Protein AF-A0A5S9M7M1-F1 (afdb_monomer)

Radius of gyration: 16.99 Å; Cα contacts (8 Å, |Δi|>4): 79; chains: 1; bounding box: 46×34×37 Å

Organism: Bacillus safensis (NCBI:txid561879)

InterPro domains:
  IPR041636 Ribonuclease J, C-terminal [PF17770] (13-97)

Nearest PDB structures (foldseek):
  3zq4-assembly1_A  TM=8.933E-01  e=1.016E-06  Bacillus subtilis subsp. subtilis str. 168
  3zq4-assembly1_E  TM=8.906E-01  e=6.621E-06  Bacillus subtilis subsp. subtilis str. 168
  3zq4-assembly1_D  TM=9.163E-01  e=7.236E-05  Bacillus subtilis subsp. subtilis str. 168
  3zq4-assembly1_C  TM=7.913E-01  e=3.791E-05  Bacillus subtilis subsp. subtilis str. 168

Mean predicted aligned error: 7.69 Å

Secondary structure (DSSP, 8-state):
---TT--SSHHHHHHHHHHHHHHH-EEEEEEEEETTTTEEEEEEEEEEESSS-TTT-HHHHHHHHHHHHHHHHHHHHHS---HHHHHHHHHHHHHHH-

Structure (mmCIF, N/CA/C/O backbone):
data_AF-A0A5S9M7M1-F1
#
_entry.id   AF-A0A5S9M7M1-F1
#
loop_
_atom_site.group_PDB
_atom_site.id
_atom_site.type_symbol
_atom_site.label_atom_id
_atom_site.label_alt_id
_atom_site.label_comp_id
_atom_site.label_asym_id
_atom_site.label_entity_id
_atom_site.label_seq_id
_atom_site.pdbx_PDB_ins_code
_atom_site.Cartn_x
_atom_site.Cartn_y
_atom_site.Cartn_z
_atom_site.occupancy
_atom_site.B_iso_or_equiv
_atom_site.auth_seq_id
_atom_site.auth_comp_id
_atom_site.auth_asym_id
_atom_site.auth_atom_id
_atom_site.pdbx_PDB_model_num
ATOM 1 N N . MET A 1 1 ? 31.146 11.295 -6.215 1.00 49.97 1 MET A N 1
ATOM 2 C CA . MET A 1 1 ? 29.974 11.821 -6.945 1.00 49.97 1 MET A CA 1
ATOM 3 C C . MET A 1 1 ? 29.649 13.165 -6.318 1.00 49.97 1 MET A C 1
ATOM 5 O O . MET A 1 1 ? 29.497 13.202 -5.105 1.00 49.97 1 MET A O 1
ATOM 9 N N . ILE A 1 2 ? 29.683 14.252 -7.085 1.00 38.50 2 ILE A N 1
ATOM 10 C CA . ILE A 1 2 ? 29.381 15.604 -6.597 1.00 38.50 2 ILE A CA 1
ATOM 11 C C . ILE A 1 2 ? 28.078 15.989 -7.289 1.00 38.50 2 ILE A C 1
ATOM 13 O O . ILE A 1 2 ? 28.078 16.193 -8.498 1.00 38.50 2 ILE A O 1
ATOM 17 N N . ASP A 1 3 ? 26.985 15.997 -6.535 1.00 57.88 3 ASP A N 1
ATOM 18 C CA . ASP A 1 3 ? 25.708 16.576 -6.945 1.00 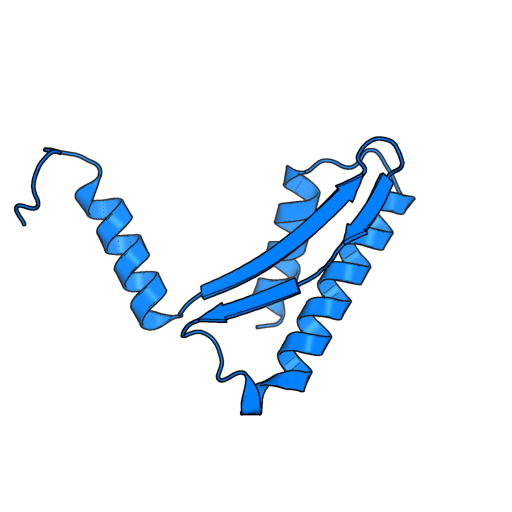57.88 3 ASP A CA 1
ATOM 19 C C . ASP A 1 3 ? 25.435 17.717 -5.955 1.00 57.88 3 ASP A C 1
ATOM 21 O O . ASP A 1 3 ? 25.703 17.579 -4.756 1.00 57.88 3 ASP A O 1
ATOM 25 N N . GLY A 1 4 ? 25.071 18.889 -6.468 1.00 59.69 4 GLY A N 1
ATOM 26 C CA . GLY A 1 4 ? 25.105 20.150 -5.727 1.00 59.69 4 GLY A CA 1
ATOM 27 C C . GLY A 1 4 ? 24.280 20.140 -4.431 1.00 59.69 4 GLY A C 1
ATOM 28 O O . GLY A 1 4 ? 23.169 19.625 -4.396 1.00 59.69 4 GLY A O 1
ATOM 29 N N . LEU A 1 5 ? 24.823 20.800 -3.397 1.00 51.53 5 LEU A N 1
ATOM 30 C CA . LEU A 1 5 ? 24.155 21.255 -2.161 1.00 51.53 5 LEU A CA 1
ATOM 31 C C . LEU A 1 5 ? 23.913 20.248 -1.012 1.00 51.53 5 LEU A C 1
ATOM 33 O O . LEU A 1 5 ? 23.017 20.463 -0.200 1.00 51.53 5 LEU A O 1
ATOM 37 N N . GLY A 1 6 ? 24.749 19.221 -0.829 1.00 53.03 6 GLY A N 1
ATOM 38 C CA . GLY A 1 6 ? 24.699 18.435 0.416 1.00 53.03 6 GLY A CA 1
ATOM 39 C C . GLY A 1 6 ? 25.853 17.456 0.589 1.00 53.03 6 GLY A C 1
ATOM 40 O O . GLY A 1 6 ? 25.787 16.321 0.130 1.00 53.03 6 GLY A O 1
ATOM 41 N N . VAL A 1 7 ? 26.923 17.894 1.251 1.00 57.28 7 VAL A N 1
ATOM 42 C CA . VAL A 1 7 ? 28.101 17.066 1.551 1.00 57.28 7 VAL A CA 1
ATOM 43 C C . VAL A 1 7 ? 27.775 16.098 2.696 1.00 57.28 7 VAL A C 1
ATOM 45 O O . VAL A 1 7 ? 27.377 16.547 3.765 1.00 57.28 7 VAL A O 1
ATOM 48 N N . GLY A 1 8 ? 27.991 14.791 2.494 1.00 60.94 8 GLY A N 1
ATOM 49 C CA . GLY A 1 8 ? 28.221 13.846 3.598 1.00 60.94 8 GLY A CA 1
ATOM 50 C C . GLY A 1 8 ? 27.408 12.556 3.553 1.00 60.94 8 GLY A C 1
ATOM 51 O O . GLY A 1 8 ? 27.919 11.538 3.101 1.00 60.94 8 GLY A O 1
ATOM 52 N N . ASP A 1 9 ? 26.151 12.591 4.003 1.00 58.41 9 ASP A N 1
ATOM 53 C CA . ASP A 1 9 ? 25.476 11.365 4.477 1.00 58.41 9 ASP A CA 1
ATOM 54 C C . ASP A 1 9 ? 24.248 10.923 3.663 1.00 58.41 9 ASP A C 1
ATOM 56 O O . ASP A 1 9 ? 23.822 9.771 3.735 1.00 58.41 9 ASP A O 1
ATOM 60 N N . ILE A 1 10 ? 23.684 11.804 2.832 1.00 58.09 10 ILE A N 1
ATOM 61 C CA . ILE A 1 10 ? 22.447 11.522 2.077 1.00 58.09 10 ILE A CA 1
ATOM 62 C C . ILE A 1 10 ? 22.730 10.691 0.808 1.00 58.09 10 ILE A C 1
ATOM 64 O O . ILE A 1 10 ? 21.867 9.957 0.325 1.00 58.09 10 ILE A O 1
ATOM 68 N N . GLY A 1 11 ? 23.961 10.744 0.284 1.00 66.56 11 GLY A N 1
ATOM 69 C CA . GLY A 1 11 ? 24.323 10.144 -1.004 1.00 66.56 11 GLY A CA 1
ATOM 70 C C . GLY A 1 11 ? 24.114 8.629 -1.072 1.00 66.56 11 GLY A C 1
ATOM 71 O O . GLY A 1 11 ? 23.554 8.136 -2.046 1.00 66.56 11 GLY A O 1
ATOM 72 N N . ASN A 1 12 ? 24.507 7.880 -0.039 1.00 77.12 12 ASN A N 1
ATOM 73 C CA . ASN A 1 12 ? 24.477 6.414 -0.095 1.00 77.12 12 ASN A CA 1
ATOM 74 C C . ASN A 1 12 ? 23.064 5.828 0.019 1.00 77.12 12 ASN A C 1
ATOM 76 O O . ASN A 1 12 ? 22.749 4.885 -0.704 1.00 77.12 12 ASN A O 1
ATOM 80 N N . ILE A 1 13 ? 22.203 6.384 0.881 1.00 79.06 13 ILE A N 1
ATOM 81 C CA . ILE A 1 13 ? 20.820 5.902 1.038 1.00 79.06 13 ILE A CA 1
ATOM 82 C C . ILE A 1 13 ? 20.014 6.221 -0.222 1.00 79.06 13 ILE A C 1
ATOM 84 O O . ILE A 1 13 ? 19.368 5.337 -0.774 1.00 79.06 13 ILE A O 1
ATOM 88 N N . VAL A 1 14 ? 20.143 7.439 -0.758 1.00 84.56 14 VAL A N 1
ATOM 89 C CA . VAL A 1 14 ? 19.455 7.827 -1.999 1.00 84.56 14 VAL A CA 1
ATOM 90 C C . VAL A 1 14 ? 19.937 7.000 -3.191 1.00 84.56 14 VAL A C 1
ATOM 92 O O . VAL A 1 14 ? 19.127 6.584 -4.017 1.00 84.56 14 VAL A O 1
ATOM 95 N N . LEU A 1 15 ? 21.242 6.727 -3.299 1.00 85.00 15 LEU A N 1
ATOM 96 C CA . LEU A 1 15 ? 21.778 5.863 -4.355 1.00 85.00 15 LEU A CA 1
ATOM 97 C C . LEU A 1 15 ? 21.297 4.415 -4.221 1.00 85.00 15 LEU A C 1
ATOM 99 O O . LEU A 1 15 ? 20.982 3.786 -5.232 1.00 85.00 15 LEU A O 1
ATOM 103 N N . ARG A 1 16 ? 21.210 3.895 -2.993 1.00 86.00 16 ARG A N 1
ATOM 104 C CA . ARG A 1 16 ? 20.653 2.568 -2.718 1.00 86.00 16 ARG A CA 1
ATOM 105 C C . ARG A 1 16 ? 19.183 2.492 -3.119 1.00 86.00 16 ARG A C 1
ATOM 107 O O . ARG A 1 16 ? 18.816 1.565 -3.834 1.00 86.00 16 ARG A O 1
ATOM 114 N N . ASP A 1 17 ? 18.378 3.473 -2.727 1.00 88.06 17 ASP A N 1
ATOM 115 C CA . ASP A 1 17 ? 16.956 3.521 -3.071 1.00 88.06 17 ASP A CA 1
ATOM 116 C C . ASP A 1 17 ? 16.766 3.640 -4.584 1.00 88.06 17 ASP A C 1
ATOM 118 O O . ASP A 1 17 ? 15.984 2.894 -5.166 1.00 88.06 17 ASP A O 1
ATOM 122 N N . ARG A 1 18 ? 17.549 4.493 -5.260 1.00 87.25 18 ARG A N 1
ATOM 123 C CA . ARG A 1 18 ? 17.549 4.578 -6.731 1.00 87.25 18 ARG A CA 1
ATOM 124 C C . ARG A 1 18 ? 17.885 3.239 -7.381 1.00 87.25 18 ARG A C 1
ATOM 126 O O . ARG A 1 18 ? 17.245 2.877 -8.364 1.00 87.25 18 ARG A O 1
ATOM 133 N N . ARG A 1 19 ? 18.865 2.506 -6.843 1.00 87.19 19 ARG A N 1
ATOM 134 C CA . ARG A 1 19 ? 19.239 1.183 -7.355 1.00 87.19 19 ARG A CA 1
ATOM 135 C C . ARG A 1 19 ? 18.087 0.189 -7.205 1.00 87.19 19 ARG A C 1
ATOM 137 O O . ARG A 1 19 ? 17.730 -0.426 -8.202 1.00 87.19 19 ARG A O 1
ATOM 144 N N . LEU A 1 20 ? 17.476 0.094 -6.023 1.00 88.19 20 LEU A N 1
ATOM 145 C CA . LEU A 1 20 ? 16.316 -0.777 -5.787 1.00 88.19 20 LEU A CA 1
ATOM 146 C C . LEU A 1 20 ? 15.152 -0.421 -6.723 1.00 88.19 20 LEU A C 1
ATOM 148 O O . LEU A 1 20 ? 14.658 -1.280 -7.442 1.00 88.19 20 LEU A O 1
ATOM 152 N N . LEU A 1 21 ? 14.802 0.865 -6.823 1.00 89.62 21 LEU A N 1
ATOM 153 C CA . LEU A 1 21 ? 13.738 1.342 -7.714 1.00 89.62 21 LEU A CA 1
ATOM 154 C C . LEU A 1 21 ? 14.020 1.052 -9.195 1.00 89.62 21 LEU A C 1
ATOM 156 O O . LEU A 1 21 ? 13.088 0.825 -9.960 1.00 89.62 21 LEU A O 1
ATOM 160 N N . SER A 1 22 ? 15.287 1.081 -9.617 1.00 89.81 22 SER A N 1
ATOM 161 C CA . SER A 1 22 ? 15.666 0.779 -11.003 1.00 89.81 22 SER A CA 1
ATOM 162 C C . SER A 1 22 ? 15.614 -0.710 -11.346 1.00 89.81 22 SER A C 1
ATOM 164 O O . SER A 1 22 ? 15.495 -1.044 -12.521 1.00 89.81 22 SER A O 1
ATOM 166 N N . GLN A 1 23 ? 15.738 -1.584 -10.342 1.00 87.38 23 GLN A N 1
ATOM 167 C CA . GLN A 1 23 ? 15.743 -3.036 -10.522 1.00 87.38 23 GLN A CA 1
ATOM 168 C C . GLN A 1 23 ? 14.342 -3.622 -10.361 1.00 87.38 23 GLN A C 1
ATOM 170 O O . GLN A 1 23 ? 13.902 -4.375 -11.223 1.00 87.38 23 GLN A O 1
ATOM 175 N N . ASP A 1 24 ? 13.649 -3.224 -9.295 1.00 87.50 24 ASP A N 1
ATOM 176 C CA . ASP A 1 24 ? 12.402 -3.859 -8.872 1.00 87.50 24 ASP A CA 1
ATOM 177 C C . ASP A 1 24 ? 11.178 -2.994 -9.207 1.00 87.50 24 ASP A C 1
ATOM 179 O O . ASP A 1 24 ? 10.048 -3.466 -9.183 1.00 87.50 24 ASP A O 1
ATOM 183 N N . GLY A 1 25 ? 11.375 -1.711 -9.525 1.00 90.81 25 GLY A N 1
ATOM 184 C CA . GLY A 1 25 ? 10.283 -0.757 -9.675 1.00 90.81 25 GLY A CA 1
ATOM 185 C C . GLY A 1 25 ? 9.659 -0.354 -8.340 1.00 90.81 25 GLY A C 1
ATOM 186 O O . GLY A 1 25 ? 10.271 -0.436 -7.276 1.00 90.81 25 GLY A O 1
ATOM 187 N N . ILE A 1 26 ? 8.429 0.153 -8.397 1.00 91.00 26 ILE A N 1
ATOM 188 C CA . ILE A 1 26 ? 7.662 0.565 -7.221 1.00 91.00 26 ILE A CA 1
ATOM 189 C C . ILE A 1 26 ? 6.179 0.242 -7.379 1.00 91.00 26 ILE A C 1
ATOM 191 O O . ILE A 1 26 ? 5.590 0.428 -8.449 1.00 91.00 26 ILE A O 1
ATOM 195 N N . LEU A 1 27 ? 5.577 -0.172 -6.267 1.00 91.88 27 LEU A N 1
ATOM 196 C CA . LEU A 1 27 ? 4.139 -0.269 -6.072 1.00 91.88 27 LEU A CA 1
ATOM 197 C C . LEU A 1 27 ? 3.726 0.669 -4.935 1.00 91.88 27 LEU A C 1
ATOM 199 O O . LEU A 1 27 ? 4.310 0.657 -3.851 1.00 91.88 27 LEU A O 1
ATOM 2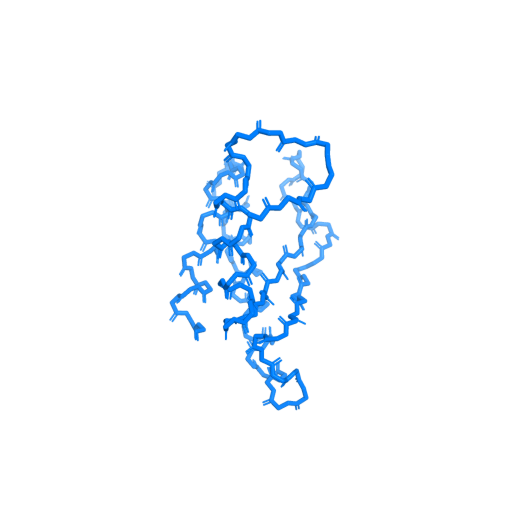03 N N . ILE A 1 28 ? 2.723 1.500 -5.193 1.00 93.06 28 ILE A N 1
ATOM 204 C CA . ILE A 1 28 ? 2.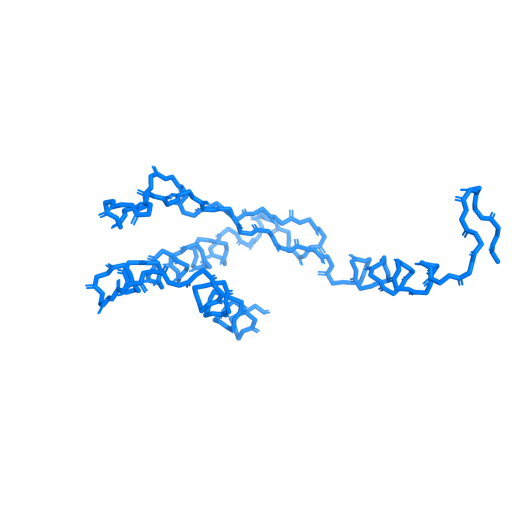202 2.497 -4.260 1.00 93.06 28 ILE A CA 1
ATOM 205 C C . ILE A 1 28 ? 0.747 2.154 -3.971 1.00 93.06 28 ILE A C 1
ATOM 207 O O . ILE A 1 28 ? -0.051 2.034 -4.895 1.00 93.06 28 ILE A O 1
ATOM 211 N N . VAL A 1 29 ? 0.410 2.041 -2.688 1.00 94.31 29 VAL A N 1
ATOM 212 C CA . VAL A 1 29 ? -0.961 1.841 -2.207 1.00 94.31 29 VAL A CA 1
ATOM 213 C C . VAL A 1 29 ? -1.464 3.142 -1.597 1.00 94.31 29 VAL A C 1
ATOM 215 O O . VAL A 1 29 ? -0.844 3.676 -0.672 1.00 94.31 29 VAL A O 1
ATOM 218 N N . VAL A 1 30 ? -2.594 3.642 -2.089 1.00 94.06 30 VAL A N 1
ATOM 219 C CA . VAL A 1 30 ? -3.233 4.869 -1.6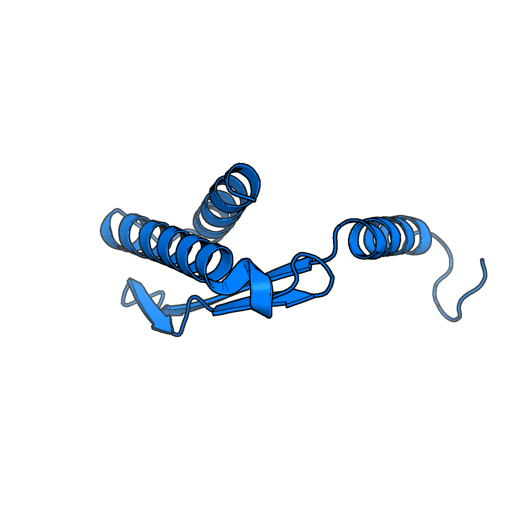03 1.00 94.06 30 VAL A CA 1
ATOM 220 C C . VAL A 1 30 ? -4.589 4.529 -0.997 1.00 94.06 30 VAL A C 1
ATOM 222 O O . VAL A 1 30 ? -5.441 3.927 -1.645 1.00 94.06 30 VAL A O 1
ATOM 225 N N . ILE A 1 31 ? -4.796 4.927 0.259 1.00 92.69 31 ILE A N 1
ATOM 226 C CA . ILE A 1 31 ? -6.068 4.780 0.974 1.00 92.69 31 ILE A CA 1
ATOM 227 C C . ILE A 1 31 ? -6.408 6.073 1.709 1.00 92.69 31 ILE A C 1
ATOM 229 O O . ILE A 1 31 ? -5.521 6.777 2.193 1.00 92.69 31 ILE A O 1
ATOM 233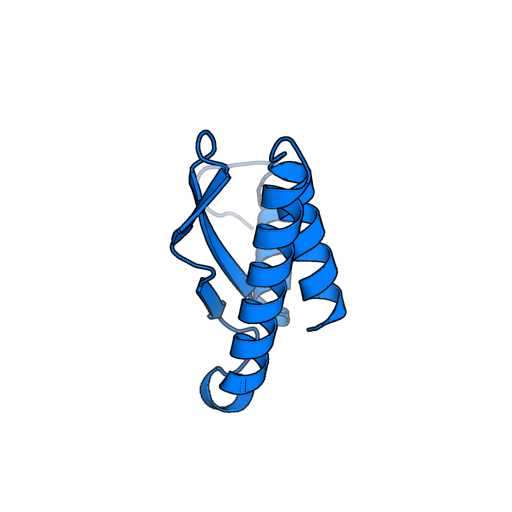 N N . THR A 1 32 ? -7.699 6.355 1.843 1.00 90.88 32 THR A N 1
ATOM 234 C CA . THR A 1 32 ? -8.209 7.453 2.672 1.00 90.88 32 THR A CA 1
ATOM 235 C C . THR A 1 32 ? -9.156 6.886 3.716 1.00 90.88 32 THR A C 1
ATOM 237 O O . THR A 1 32 ? -10.201 6.345 3.365 1.00 90.88 32 THR A O 1
ATOM 240 N N . LEU A 1 33 ? -8.813 7.021 4.997 1.00 88.88 33 LEU A N 1
ATOM 241 C CA . LEU A 1 33 ? -9.632 6.538 6.112 1.00 88.88 33 LEU A CA 1
ATOM 242 C C . LEU A 1 33 ? -10.092 7.694 7.001 1.00 88.88 33 LEU A C 1
ATOM 244 O O . LEU A 1 33 ? -9.301 8.561 7.372 1.00 88.88 33 LEU A O 1
ATOM 248 N N . ASP A 1 34 ? -11.360 7.651 7.399 1.00 87.12 34 ASP A N 1
ATOM 249 C CA . ASP A 1 34 ? -11.897 8.439 8.500 1.00 87.12 34 ASP A CA 1
ATOM 250 C C . ASP A 1 34 ? -11.517 7.753 9.815 1.00 87.12 34 ASP A C 1
ATOM 252 O O . ASP A 1 34 ? -11.990 6.655 10.121 1.00 87.12 34 ASP A O 1
ATOM 256 N N . LYS A 1 35 ? -10.665 8.402 10.611 1.00 79.19 35 LYS A N 1
ATOM 257 C CA . LYS A 1 35 ? -10.217 7.862 11.900 1.00 79.19 35 LYS A CA 1
ATOM 258 C C . LYS A 1 35 ? -11.342 7.802 12.938 1.00 79.19 35 LYS A C 1
ATOM 260 O O . LYS A 1 35 ? -11.339 6.901 13.772 1.00 79.19 35 LYS A O 1
ATOM 265 N N . GLN A 1 36 ? -12.265 8.765 12.926 1.00 83.06 36 GLN A N 1
ATOM 266 C CA . GLN A 1 36 ? -13.334 8.842 13.926 1.00 83.06 36 GLN A CA 1
ATOM 267 C C . GLN A 1 36 ? -14.422 7.823 13.620 1.00 83.06 36 GLN A C 1
ATOM 269 O O . GLN A 1 36 ? -14.850 7.086 14.505 1.00 83.06 36 GLN A O 1
ATOM 274 N N . LYS A 1 37 ? -14.832 7.757 12.351 1.00 83.88 37 LYS A N 1
ATOM 275 C CA . LYS A 1 37 ? -15.860 6.813 11.909 1.00 83.88 37 LYS A CA 1
ATOM 276 C C . LYS A 1 37 ? -15.322 5.404 11.732 1.00 83.88 37 LYS A C 1
ATOM 278 O O . LYS A 1 37 ? -16.134 4.492 11.649 1.00 83.88 37 LYS A O 1
ATOM 283 N N . LYS A 1 38 ? -13.991 5.240 11.674 1.00 81.94 38 LYS A N 1
ATOM 284 C CA . LYS A 1 38 ? -13.324 3.998 11.279 1.00 81.94 38 LYS A CA 1
ATOM 285 C C . LYS A 1 38 ? -13.948 3.525 9.968 1.00 81.94 38 LYS A C 1
ATOM 287 O O . LYS A 1 38 ? -14.679 2.547 9.923 1.00 81.94 38 LYS A O 1
ATOM 292 N N . GLN A 1 39 ? -13.784 4.310 8.911 1.00 84.06 39 GLN A N 1
ATOM 293 C CA . GLN A 1 39 ? -14.386 3.999 7.614 1.00 84.06 39 GLN A CA 1
ATOM 294 C C . GLN A 1 39 ? -13.442 4.372 6.488 1.00 84.06 39 GLN A C 1
ATOM 296 O O . GLN A 1 39 ? -12.823 5.435 6.513 1.00 84.06 39 GLN A O 1
ATOM 301 N N . LEU A 1 40 ? -13.352 3.503 5.485 1.00 87.19 40 LEU A N 1
ATOM 302 C CA . LEU A 1 40 ? -12.644 3.793 4.246 1.00 87.19 40 LEU A CA 1
ATOM 303 C C . LEU A 1 40 ? -13.474 4.795 3.439 1.00 87.19 40 LEU A C 1
ATOM 305 O O . LEU A 1 40 ? -14.557 4.466 2.966 1.00 87.19 40 LEU A O 1
ATOM 309 N N . ILE A 1 41 ? -12.969 6.022 3.319 1.00 89.25 41 ILE A N 1
ATOM 310 C CA . ILE A 1 41 ? -13.605 7.093 2.545 1.00 89.25 41 ILE A CA 1
ATOM 311 C C . ILE A 1 41 ? -13.311 6.906 1.052 1.00 89.25 41 ILE A C 1
ATOM 313 O O . ILE A 1 41 ? -14.180 7.146 0.220 1.00 89.25 41 ILE A O 1
ATOM 317 N N . SER A 1 42 ? -12.083 6.504 0.708 1.00 88.56 42 SER A N 1
ATOM 318 C CA . SER A 1 42 ? -11.640 6.330 -0.681 1.00 88.56 42 SER A CA 1
ATOM 319 C C . SER A 1 42 ? -10.472 5.347 -0.794 1.00 88.56 42 SER A C 1
ATOM 321 O O . SER A 1 42 ? -9.696 5.182 0.154 1.00 88.56 42 SER A O 1
ATOM 323 N N . GLY A 1 43 ? -10.330 4.731 -1.968 1.00 85.56 43 GLY A N 1
ATOM 324 C CA . GLY A 1 43 ? -9.362 3.672 -2.257 1.00 85.56 43 GLY A CA 1
ATOM 325 C C . GLY A 1 43 ? -9.881 2.265 -1.908 1.00 85.56 43 GLY A C 1
ATOM 326 O O . GLY A 1 43 ? -11.084 2.090 -1.689 1.00 85.56 43 GLY A O 1
ATOM 327 N N . PRO A 1 44 ? -8.994 1.252 -1.844 1.00 92.00 44 PRO A N 1
ATOM 328 C CA . PRO A 1 44 ? -7.559 1.324 -2.127 1.00 92.00 44 PRO A CA 1
ATOM 329 C C . PRO A 1 44 ? -7.281 1.517 -3.616 1.00 92.00 44 PRO A C 1
ATOM 331 O O . PRO A 1 44 ? -7.934 0.902 -4.450 1.00 92.00 44 PRO A O 1
ATOM 334 N N . GLU A 1 45 ? -6.305 2.356 -3.939 1.00 93.06 45 GLU A N 1
ATOM 335 C CA . GLU A 1 45 ? -5.790 2.507 -5.299 1.00 93.06 45 GLU A CA 1
ATOM 336 C C . GLU A 1 45 ? -4.338 2.036 -5.335 1.00 93.06 45 GLU A C 1
ATOM 338 O O . GLU A 1 45 ? -3.536 2.412 -4.474 1.00 93.06 45 GLU A O 1
ATOM 343 N N . ILE A 1 46 ? -4.010 1.196 -6.316 1.00 92.00 46 ILE A N 1
ATOM 344 C CA . ILE A 1 46 ? -2.661 0.674 -6.516 1.00 92.00 46 ILE A CA 1
ATOM 345 C C . ILE A 1 46 ? -2.080 1.274 -7.788 1.00 92.00 46 ILE A C 1
ATOM 347 O O . ILE A 1 46 ? -2.617 1.105 -8.880 1.00 92.00 46 ILE A O 1
ATOM 351 N N . ILE A 1 47 ? -0.945 1.948 -7.635 1.00 90.44 47 ILE A N 1
ATOM 352 C CA . ILE A 1 47 ? -0.201 2.568 -8.727 1.00 90.44 47 ILE A CA 1
ATOM 353 C C . ILE A 1 47 ? 1.148 1.870 -8.820 1.00 90.44 47 ILE A C 1
ATOM 355 O O . ILE A 1 47 ? 1.889 1.818 -7.839 1.00 90.44 47 ILE A O 1
ATOM 359 N N . THR A 1 48 ? 1.500 1.371 -10.001 1.00 90.44 48 THR A N 1
ATOM 360 C CA . THR A 1 48 ? 2.795 0.725 -10.230 1.00 90.44 48 THR A CA 1
ATOM 361 C C . THR A 1 48 ? 3.623 1.492 -11.253 1.00 90.44 48 THR A C 1
ATOM 363 O O . THR A 1 48 ? 3.100 2.074 -12.207 1.00 90.44 48 THR A O 1
ATOM 366 N N . ARG A 1 49 ? 4.944 1.525 -11.052 1.00 89.38 49 ARG A N 1
ATOM 367 C CA . ARG A 1 49 ? 5.908 2.037 -12.037 1.00 89.38 49 ARG A CA 1
ATOM 368 C C . ARG A 1 49 ? 7.138 1.146 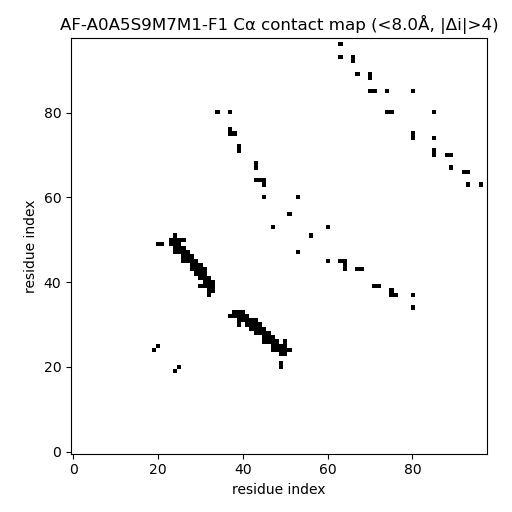-12.057 1.00 89.38 49 ARG A C 1
ATOM 370 O O . ARG A 1 49 ? 7.784 0.983 -11.032 1.00 89.38 49 ARG A O 1
ATOM 377 N N . GLY A 1 50 ? 7.449 0.564 -13.213 1.00 87.62 50 GLY A N 1
ATOM 378 C CA . GLY A 1 50 ? 8.601 -0.332 -13.375 1.00 87.62 50 GLY A CA 1
ATOM 379 C C . GLY A 1 50 ? 8.502 -1.674 -12.636 1.00 87.62 50 GLY A C 1
ATOM 380 O O . GLY A 1 50 ? 9.433 -2.451 -12.744 1.00 87.62 50 GLY A O 1
ATOM 381 N N . PHE A 1 51 ? 7.405 -1.934 -11.911 1.00 83.94 51 PHE A N 1
ATOM 382 C CA . PHE A 1 51 ? 7.188 -3.159 -11.131 1.00 83.94 51 PHE A CA 1
ATOM 383 C C . PHE A 1 51 ? 6.522 -4.255 -11.979 1.00 83.94 51 PHE A C 1
ATOM 385 O O . PHE A 1 51 ? 7.101 -5.302 -12.229 1.00 83.94 51 PHE A O 1
ATOM 392 N N . VAL A 1 52 ? 5.320 -3.983 -12.503 1.00 81.38 52 VAL A N 1
ATOM 393 C CA . VAL A 1 52 ? 4.572 -4.893 -13.391 1.00 81.38 52 VAL A CA 1
ATOM 394 C C . VAL A 1 52 ? 3.994 -4.139 -14.580 1.00 81.38 52 VAL A C 1
ATOM 396 O O . VAL A 1 52 ? 3.610 -2.968 -14.461 1.00 81.38 52 VAL A O 1
ATOM 399 N N . TYR A 1 53 ? 3.907 -4.805 -15.733 1.00 70.69 53 TYR A N 1
ATOM 400 C CA . TYR A 1 53 ? 3.253 -4.243 -16.908 1.00 70.69 53 TYR A CA 1
ATOM 401 C C . TYR A 1 53 ? 1.732 -4.315 -16.728 1.00 70.69 53 TYR A C 1
ATOM 403 O O . TYR A 1 53 ? 1.114 -5.356 -16.924 1.00 70.69 53 TYR A O 1
ATOM 411 N N . VAL A 1 54 ? 1.121 -3.190 -16.342 1.00 67.44 54 VAL A N 1
ATOM 412 C CA . VAL A 1 54 ? -0.294 -3.107 -15.921 1.00 67.44 54 VAL A CA 1
ATOM 413 C C . VAL A 1 54 ? -1.269 -3.754 -16.912 1.00 67.44 54 VAL A C 1
ATOM 415 O O . VAL A 1 54 ? -2.232 -4.373 -16.480 1.00 67.44 54 VAL A O 1
ATOM 418 N N . ARG A 1 55 ? -1.013 -3.678 -18.226 1.00 66.75 55 ARG A N 1
ATOM 419 C CA . ARG A 1 55 ? -1.901 -4.283 -19.238 1.00 66.75 55 ARG A CA 1
ATOM 420 C C . ARG A 1 55 ? -1.915 -5.814 -19.217 1.00 66.75 55 ARG A C 1
ATOM 422 O O . ARG A 1 55 ? -2.901 -6.399 -19.634 1.00 66.75 55 ARG A O 1
ATOM 429 N N . GLU A 1 56 ? -0.842 -6.450 -18.758 1.00 74.75 56 GLU A N 1
ATOM 430 C CA . GLU A 1 56 ? -0.736 -7.913 -18.638 1.00 74.75 56 GLU A CA 1
ATOM 431 C C . GLU A 1 56 ? -0.989 -8.392 -17.201 1.00 74.75 56 GLU A C 1
ATOM 433 O O . GLU A 1 56 ? -1.105 -9.586 -16.948 1.00 74.75 56 GLU A O 1
ATOM 438 N N . SER A 1 57 ? -1.070 -7.465 -16.243 1.00 79.94 57 SER A N 1
ATOM 439 C CA . SER A 1 57 ? -1.151 -7.757 -14.808 1.00 79.94 57 SER A CA 1
ATOM 440 C C . SER A 1 57 ? -2.403 -7.178 -14.146 1.00 79.94 57 SER A C 1
ATOM 442 O O . SER A 1 57 ? -2.425 -7.010 -12.929 1.00 79.94 57 SER A O 1
ATOM 444 N N . GLU A 1 58 ? -3.449 -6.875 -14.918 1.00 85.12 58 GLU A N 1
ATOM 445 C CA . GLU A 1 58 ? -4.693 -6.288 -14.403 1.00 85.12 58 GLU A CA 1
ATOM 446 C C . GLU A 1 58 ? -5.305 -7.150 -13.288 1.00 85.12 58 GLU A C 1
ATOM 448 O O . GLU A 1 58 ? -5.573 -6.646 -12.199 1.00 85.12 58 GLU A O 1
ATOM 453 N N . GLU A 1 59 ? -5.408 -8.468 -13.491 1.00 89.31 59 GLU A N 1
ATOM 454 C CA . GLU A 1 59 ? -5.916 -9.392 -12.467 1.00 89.31 59 GLU A CA 1
ATOM 455 C C . GLU A 1 59 ? -5.080 -9.388 -11.181 1.00 89.31 59 GLU A C 1
ATOM 457 O O . GLU A 1 59 ? -5.617 -9.513 -10.079 1.00 89.31 59 GLU A O 1
ATOM 462 N N . LEU A 1 60 ? -3.760 -9.247 -11.306 1.00 89.62 60 LEU A N 1
ATOM 463 C CA . LEU A 1 60 ? -2.843 -9.208 -10.171 1.00 89.62 60 LEU A CA 1
ATOM 464 C C . LEU A 1 60 ? -3.033 -7.916 -9.368 1.00 89.62 60 LEU A C 1
ATOM 466 O O . LEU A 1 60 ? -3.108 -7.964 -8.140 1.00 89.62 60 LEU A O 1
ATOM 470 N N . ILE A 1 61 ? -3.204 -6.778 -10.045 1.00 90.81 61 ILE A N 1
ATOM 471 C CA . ILE A 1 61 ? -3.500 -5.495 -9.393 1.00 90.81 61 ILE A CA 1
ATOM 472 C C . ILE A 1 61 ? -4.885 -5.508 -8.735 1.00 90.81 61 ILE A C 1
ATOM 474 O O . ILE A 1 61 ? -5.033 -5.007 -7.616 1.00 90.81 61 ILE A O 1
ATOM 478 N N . VAL A 1 62 ? -5.886 -6.114 -9.380 1.00 92.38 62 VAL A N 1
ATOM 479 C CA . VAL A 1 62 ? -7.231 -6.275 -8.804 1.00 92.38 62 VAL A CA 1
ATOM 480 C C . VAL A 1 62 ? -7.164 -7.104 -7.521 1.00 92.38 62 VAL A C 1
ATOM 482 O O . VAL A 1 62 ? -7.622 -6.636 -6.480 1.00 92.38 62 VAL A O 1
ATOM 485 N N . LYS A 1 63 ? -6.502 -8.268 -7.542 1.00 93.81 63 LYS A N 1
ATOM 486 C CA . LYS A 1 63 ? -6.328 -9.119 -6.349 1.00 93.81 63 LYS A CA 1
ATOM 487 C C . LYS A 1 63 ? -5.566 -8.410 -5.228 1.00 93.81 63 LYS A C 1
ATOM 489 O O . LYS A 1 63 ? -5.977 -8.468 -4.070 1.00 93.81 63 LYS A O 1
ATOM 494 N N . ALA A 1 64 ? -4.489 -7.695 -5.560 1.00 94.56 64 ALA A N 1
ATOM 495 C CA . ALA A 1 64 ? -3.749 -6.870 -4.603 1.00 94.56 64 ALA A CA 1
ATOM 496 C C . ALA A 1 64 ? -4.656 -5.814 -3.945 1.00 94.56 64 ALA A C 1
ATOM 498 O O . ALA A 1 64 ? -4.639 -5.638 -2.724 1.00 94.56 64 ALA A O 1
ATOM 499 N N . THR A 1 65 ? -5.505 -5.162 -4.741 1.00 94.38 65 THR A N 1
ATOM 500 C CA . THR A 1 65 ? -6.473 -4.167 -4.260 1.00 94.38 65 THR A CA 1
ATOM 501 C C . THR A 1 65 ? -7.516 -4.799 -3.335 1.00 94.38 65 THR A C 1
ATOM 503 O O . THR A 1 65 ? -7.828 -4.238 -2.280 1.00 94.38 65 THR A O 1
ATOM 506 N N . GLU A 1 66 ? -8.029 -5.981 -3.682 1.00 95.31 66 GLU A N 1
ATOM 507 C CA . GLU A 1 66 ? -8.988 -6.725 -2.858 1.00 95.31 66 GLU A CA 1
ATOM 508 C C . GLU A 1 66 ? -8.393 -7.151 -1.512 1.00 95.31 66 GLU A C 1
ATOM 510 O O . GLU A 1 66 ? -9.044 -6.973 -0.479 1.00 95.31 66 GLU A O 1
ATOM 515 N N . MET A 1 67 ? -7.145 -7.630 -1.491 1.00 95.56 67 MET A N 1
ATOM 516 C CA . MET A 1 67 ? -6.459 -7.981 -0.244 1.00 95.56 67 MET A CA 1
ATOM 517 C C . MET A 1 67 ? -6.289 -6.770 0.673 1.00 95.56 67 MET A C 1
ATOM 519 O O . MET A 1 67 ? -6.638 -6.840 1.852 1.00 95.56 67 MET A O 1
ATOM 523 N N . VAL A 1 68 ? -5.832 -5.631 0.138 1.00 95.06 68 VAL A N 1
ATOM 524 C CA . VAL A 1 68 ? -5.719 -4.391 0.923 1.00 95.06 68 VAL A CA 1
ATOM 525 C C . VAL A 1 68 ? -7.079 -3.974 1.482 1.00 95.06 68 VAL A C 1
ATOM 527 O O . VAL A 1 68 ? -7.185 -3.604 2.653 1.00 95.06 68 VAL A O 1
ATOM 530 N N . LYS A 1 69 ? -8.137 -4.063 0.671 1.00 93.69 69 LYS A N 1
ATOM 531 C CA . LYS A 1 69 ? -9.501 -3.739 1.101 1.00 93.69 69 LYS A CA 1
ATOM 532 C C . LYS A 1 69 ? -9.969 -4.652 2.238 1.00 93.69 69 LYS A C 1
ATOM 534 O O . LYS A 1 69 ? -10.595 -4.160 3.178 1.00 93.69 69 LYS A O 1
ATOM 539 N N . GLY A 1 70 ? -9.643 -5.944 2.177 1.00 92.62 70 GLY A N 1
ATOM 540 C CA . GLY A 1 70 ? -9.917 -6.917 3.237 1.00 92.62 70 GLY A CA 1
ATOM 541 C C . GLY A 1 70 ? -9.231 -6.554 4.555 1.00 92.62 70 GLY A C 1
ATOM 542 O O . GLY A 1 70 ? -9.907 -6.447 5.577 1.00 92.62 70 GLY A O 1
ATOM 543 N N . ILE A 1 71 ? -7.928 -6.257 4.510 1.00 91.75 71 ILE A N 1
ATOM 544 C CA . ILE A 1 71 ? -7.134 -5.856 5.687 1.00 91.75 71 ILE A CA 1
ATOM 545 C C . ILE A 1 71 ? -7.721 -4.604 6.335 1.00 91.75 71 ILE A C 1
ATOM 547 O O . ILE A 1 71 ? -7.919 -4.553 7.549 1.00 91.75 71 ILE A O 1
ATOM 551 N N . VAL A 1 72 ? -8.014 -3.582 5.524 1.00 90.00 72 VAL A N 1
ATOM 552 C CA . VAL A 1 72 ? -8.604 -2.340 6.028 1.00 90.00 72 VAL A CA 1
ATOM 553 C C . VAL A 1 72 ? -9.932 -2.632 6.712 1.00 90.00 72 VAL A C 1
ATOM 555 O O . VAL A 1 72 ? -10.143 -2.145 7.818 1.00 90.00 72 VAL A O 1
ATOM 558 N N . LYS A 1 73 ? -10.809 -3.431 6.098 1.00 88.69 73 LYS A N 1
ATOM 559 C CA . LYS A 1 73 ? -12.114 -3.770 6.673 1.00 88.69 73 LYS A CA 1
ATOM 560 C C 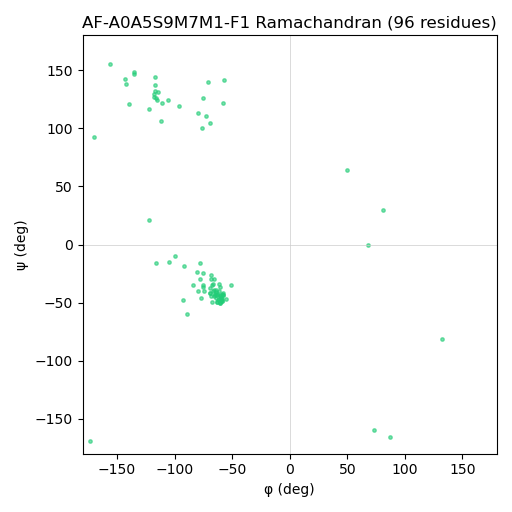. LYS A 1 73 ? -11.973 -4.486 8.021 1.00 88.69 73 LYS A C 1
ATOM 562 O O . LYS A 1 73 ? -12.551 -4.031 9.004 1.00 88.69 73 LYS A O 1
ATOM 567 N N . GLU A 1 74 ? -11.151 -5.528 8.086 1.00 87.81 74 GLU A N 1
ATOM 568 C CA . GLU A 1 74 ? -10.937 -6.327 9.299 1.00 87.81 74 GLU A CA 1
ATOM 569 C C . GLU A 1 74 ? -10.388 -5.486 10.465 1.00 87.81 74 GLU A C 1
ATOM 571 O O . GLU A 1 74 ? -10.904 -5.523 11.583 1.00 87.81 74 GLU A O 1
ATOM 576 N N . GLN A 1 75 ? -9.365 -4.672 10.204 1.00 83.88 75 GLN A N 1
ATOM 577 C CA . GLN A 1 75 ? -8.725 -3.836 11.228 1.00 83.88 75 GLN A CA 1
ATOM 578 C C . GLN A 1 75 ? -9.642 -2.712 11.725 1.00 83.88 75 GLN A C 1
ATOM 580 O O . GLN A 1 75 ? -9.567 -2.277 12.876 1.00 83.88 75 GLN A O 1
ATOM 585 N N . THR A 1 76 ? -10.523 -2.245 10.848 1.00 82.50 76 THR A N 1
ATOM 586 C CA . THR A 1 76 ? -11.490 -1.189 11.133 1.00 82.50 76 THR A CA 1
ATOM 587 C C . THR A 1 76 ? -12.658 -1.700 11.988 1.00 82.50 76 THR A C 1
ATOM 589 O O . THR A 1 76 ? -13.142 -0.969 12.856 1.00 82.50 76 THR A O 1
ATOM 592 N N . GLU A 1 77 ? -13.072 -2.956 11.792 1.00 81.12 77 GLU A N 1
ATOM 593 C CA . GLU A 1 77 ? -14.128 -3.626 12.566 1.00 81.12 77 GLU A CA 1
ATOM 594 C C . GLU A 1 77 ? -13.652 -4.038 13.971 1.00 81.12 77 GLU A C 1
ATOM 596 O O . GLU A 1 77 ? -14.406 -3.917 14.938 1.00 81.12 77 GLU A O 1
ATOM 601 N N . ASN A 1 78 ? -12.392 -4.463 14.112 1.00 69.88 78 ASN A N 1
ATOM 602 C CA . ASN A 1 78 ? -11.937 -5.159 15.318 1.00 69.88 78 ASN A CA 1
ATOM 603 C C . ASN A 1 78 ? -11.337 -4.282 16.432 1.00 69.88 78 ASN A C 1
ATOM 605 O O . ASN A 1 78 ? -11.250 -4.771 17.559 1.00 69.88 78 ASN A O 1
ATOM 609 N N . SER A 1 79 ? -10.897 -3.029 16.200 1.00 65.19 79 SER A N 1
ATOM 610 C CA . SER A 1 79 ? -10.252 -2.217 17.263 1.00 65.19 79 SER A CA 1
ATOM 611 C C . SER A 1 79 ? -9.941 -0.752 16.901 1.00 65.19 79 SER A C 1
ATOM 613 O O . SER A 1 79 ? -10.477 -0.186 15.949 1.00 65.19 79 SER A O 1
ATOM 615 N N . ILE A 1 80 ? -9.165 -0.062 17.752 1.00 68.69 80 ILE A N 1
ATOM 616 C CA . ILE A 1 80 ? -8.538 1.237 17.458 1.00 68.69 80 ILE A CA 1
ATOM 617 C C . ILE A 1 80 ? -7.648 1.069 16.221 1.00 68.69 80 ILE A C 1
ATOM 619 O O . ILE A 1 80 ? -6.727 0.261 16.236 1.00 68.69 80 ILE A O 1
ATOM 623 N N . VAL A 1 81 ? -7.907 1.849 15.169 1.00 72.94 81 VAL A N 1
ATOM 624 C CA . VAL A 1 81 ? -7.079 1.837 13.957 1.00 72.94 81 VAL A CA 1
ATOM 625 C C . VAL A 1 81 ? -5.718 2.445 14.287 1.00 72.94 81 VAL A C 1
ATOM 627 O O . VAL A 1 81 ? -5.586 3.663 14.448 1.00 72.94 81 VAL A O 1
ATOM 630 N N . GLU A 1 82 ? -4.709 1.588 14.408 1.00 84.88 82 GLU A N 1
ATOM 631 C CA . GLU A 1 82 ? -3.316 1.981 14.576 1.00 84.88 82 GLU A CA 1
ATOM 632 C C . GLU A 1 82 ? -2.627 1.963 13.202 1.00 84.88 82 GLU A C 1
ATOM 634 O O . GLU A 1 82 ? -2.598 0.954 12.496 1.00 84.88 82 GLU A O 1
ATOM 639 N N . TRP A 1 83 ? -2.125 3.125 12.779 1.00 85.38 83 TRP A N 1
ATOM 640 C CA . TRP A 1 83 ? -1.637 3.331 11.417 1.00 85.38 83 TRP A CA 1
ATOM 641 C C . TRP A 1 83 ? -0.394 2.515 11.089 1.00 85.38 83 TRP A C 1
ATOM 643 O O . TRP A 1 83 ? -0.217 2.145 9.928 1.00 85.38 83 TRP A O 1
ATOM 653 N N . SER A 1 84 ? 0.489 2.286 12.060 1.00 88.88 84 SER A N 1
ATOM 654 C CA . SER A 1 84 ? 1.710 1.521 11.825 1.00 88.88 84 SER A CA 1
ATOM 655 C C . SER A 1 84 ? 1.387 0.050 11.570 1.00 88.88 84 SER A C 1
ATOM 657 O O . SER A 1 84 ? 1.867 -0.503 10.585 1.00 88.88 84 SER A O 1
ATOM 659 N N . THR A 1 85 ? 0.459 -0.515 12.341 1.00 88.94 85 THR A N 1
ATOM 660 C CA . THR A 1 85 ? -0.052 -1.881 12.206 1.00 88.94 85 THR A CA 1
ATOM 661 C C . THR A 1 85 ? -0.753 -2.049 10.869 1.00 88.94 85 THR A C 1
ATOM 663 O O . THR A 1 85 ? -0.406 -2.939 10.101 1.00 88.94 85 THR A O 1
ATOM 666 N N . LEU A 1 86 ? -1.661 -1.131 10.525 1.00 89.62 86 LEU A N 1
ATOM 667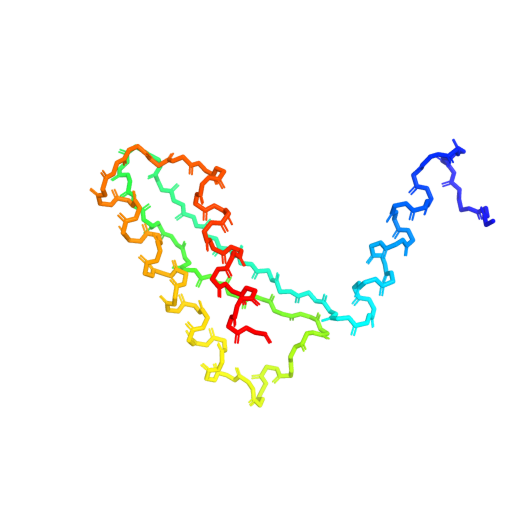 C CA . LEU A 1 86 ? -2.375 -1.186 9.255 1.00 89.62 86 LEU A CA 1
ATOM 668 C C . LEU A 1 86 ? -1.410 -1.139 8.052 1.00 89.62 86 LEU A C 1
ATOM 670 O O . LEU A 1 86 ? -1.529 -1.939 7.124 1.00 89.62 86 LEU A O 1
ATOM 674 N N . LYS A 1 87 ? -0.427 -0.226 8.071 1.00 90.94 87 LYS A N 1
ATOM 675 C CA . LYS A 1 87 ? 0.607 -0.135 7.023 1.00 90.94 87 LYS A CA 1
ATOM 676 C C . LYS A 1 87 ? 1.480 -1.388 6.968 1.00 90.94 87 LYS A C 1
ATOM 678 O O . LYS A 1 87 ? 1.849 -1.799 5.872 1.00 90.94 87 LYS A O 1
ATOM 683 N N . GLN A 1 88 ? 1.827 -1.960 8.119 1.00 93.62 88 GLN A N 1
ATOM 684 C CA . GLN A 1 88 ? 2.658 -3.156 8.202 1.00 93.62 88 GLN A CA 1
ATOM 685 C C . GLN A 1 88 ? 1.919 -4.371 7.638 1.00 93.62 88 GLN A C 1
ATOM 687 O O . GLN A 1 88 ? 2.436 -5.007 6.727 1.00 93.62 88 GLN A O 1
ATOM 692 N N . SER A 1 89 ? 0.673 -4.609 8.057 1.00 92.81 89 SER A N 1
ATOM 693 C CA . SER A 1 89 ? -0.157 -5.699 7.530 1.00 92.81 89 SER A CA 1
ATOM 694 C C . SER A 1 89 ? -0.348 -5.602 6.017 1.00 92.81 89 SER A C 1
ATOM 696 O O . SER A 1 89 ? -0.212 -6.602 5.319 1.00 92.81 89 SER A O 1
ATOM 698 N N . MET A 1 90 ? -0.605 -4.397 5.489 1.00 93.75 90 MET A N 1
ATOM 699 C CA . MET A 1 90 ? -0.673 -4.186 4.039 1.00 93.75 90 MET A CA 1
ATOM 700 C C . MET A 1 90 ? 0.642 -4.545 3.338 1.00 93.75 90 MET A C 1
ATOM 702 O O . MET A 1 90 ? 0.616 -5.205 2.304 1.00 93.75 90 MET A O 1
ATOM 706 N N . ARG A 1 91 ? 1.789 -4.118 3.883 1.00 94.44 91 ARG A N 1
ATOM 707 C CA . ARG A 1 91 ? 3.106 -4.429 3.307 1.00 94.44 91 ARG A CA 1
ATOM 708 C C . ARG A 1 91 ? 3.401 -5.921 3.327 1.00 94.44 91 ARG A C 1
ATOM 710 O O . ARG A 1 91 ? 3.847 -6.439 2.314 1.00 94.44 91 ARG A O 1
ATOM 717 N N . ASP A 1 92 ? 3.145 -6.595 4.441 1.00 95.12 92 ASP A N 1
ATOM 718 C CA . ASP A 1 92 ? 3.477 -8.012 4.602 1.00 95.12 92 ASP A CA 1
ATOM 719 C C . ASP A 1 92 ? 2.654 -8.888 3.653 1.00 95.12 92 ASP A C 1
ATOM 721 O O . ASP A 1 92 ? 3.211 -9.736 2.956 1.00 95.12 92 ASP A O 1
ATOM 725 N N . VAL A 1 93 ? 1.347 -8.625 3.550 1.00 95.12 93 VAL A N 1
ATOM 726 C CA . VAL A 1 93 ? 0.461 -9.365 2.639 1.00 95.12 93 VAL A CA 1
ATOM 727 C C . VAL A 1 93 ? 0.831 -9.121 1.177 1.00 95.12 93 VAL A C 1
ATOM 729 O O . VAL A 1 93 ? 0.893 -10.068 0.397 1.00 95.12 93 VAL A O 1
ATOM 732 N N . LEU A 1 94 ? 1.115 -7.872 0.794 1.00 94.06 94 LEU A N 1
ATOM 733 C CA . LEU A 1 94 ? 1.500 -7.565 -0.585 1.00 94.06 94 LEU A CA 1
ATOM 734 C C . LEU A 1 94 ? 2.887 -8.111 -0.943 1.00 94.06 94 LEU A C 1
ATOM 736 O O . LEU A 1 94 ? 3.048 -8.609 -2.049 1.00 94.06 94 LEU A O 1
ATOM 740 N N . ASN A 1 95 ? 3.851 -8.085 -0.017 1.00 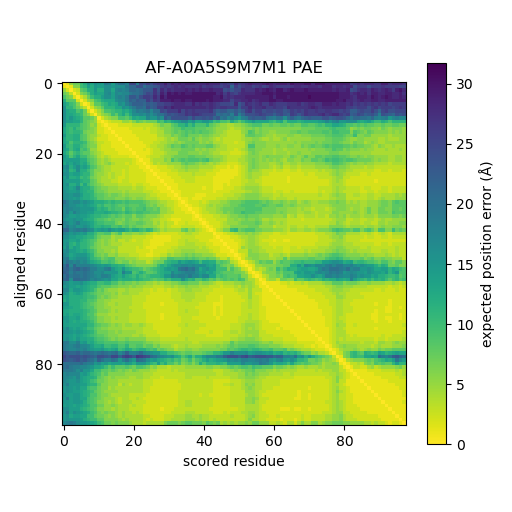92.19 95 ASN A N 1
ATOM 741 C CA . ASN A 1 95 ? 5.180 -8.675 -0.218 1.00 92.19 95 ASN A CA 1
ATOM 742 C C . ASN A 1 95 ? 5.140 -10.203 -0.354 1.00 92.19 95 ASN A C 1
ATOM 744 O O . ASN A 1 95 ? 6.016 -10.777 -0.985 1.00 92.19 95 ASN A O 1
ATOM 748 N N . GLN A 1 96 ? 4.178 -10.877 0.283 1.00 93.00 96 GLN A N 1
ATOM 749 C CA . GLN A 1 96 ? 4.016 -12.324 0.136 1.00 93.00 96 GLN A CA 1
ATOM 750 C C . GLN A 1 96 ? 3.320 -12.696 -1.181 1.00 93.00 96 GLN A C 1
ATOM 752 O O . GLN A 1 96 ? 3.520 -13.795 -1.697 1.00 93.00 96 GLN A O 1
ATOM 757 N N . PHE A 1 97 ? 2.459 -11.813 -1.686 1.00 91.56 97 PHE A N 1
ATOM 758 C CA . PHE A 1 97 ? 1.649 -12.069 -2.871 1.00 91.56 97 PHE A CA 1
ATOM 759 C C . PHE A 1 97 ? 2.369 -11.783 -4.196 1.00 91.56 97 PHE A C 1
ATOM 761 O O . PHE A 1 97 ? 2.088 -12.466 -5.182 1.00 91.56 97 PHE A O 1
ATOM 768 N N . LEU A 1 98 ? 3.228 -10.761 -4.225 1.00 87.38 98 LEU A N 1
ATOM 769 C CA . LEU A 1 98 ? 3.890 -10.231 -5.423 1.00 87.38 98 LEU A CA 1
ATOM 770 C C . LEU A 1 98 ? 5.348 -10.680 -5.513 1.00 87.38 98 LEU A C 1
ATOM 772 O O . LEU A 1 98 ? 5.771 -11.001 -6.645 1.00 87.38 98 LEU A O 1
#

Solvent-accessible surface area (backbone atoms only — not comparable to full-atom values): 6007 Å² total; per-residue (Å²): 138,90,69,90,93,68,93,83,76,63,62,62,59,53,52,48,51,51,52,48,42,73,72,56,22,43,78,44,80,45,72,40,69,40,81,87,76,49,40,79,76,42,70,62,43,78,48,66,50,76,50,63,64,59,92,84,37,49,70,58,53,50,51,53,36,50,52,47,45,49,54,54,51,54,48,40,74,74,52,85,80,49,68,67,59,56,54,46,54,46,50,54,55,48,66,72,73,110

Foldseek 3Di:
DDDPDDPDDPVPVVVVVVVCCQPANDKDFDWDADQVLLDTPDDRDIDTDPHDDCVVCVVVRVVLRVQLVVLSVVCSVPDRDDPVVSVVSSVVVNVVSD

Sequence (98 aa):
MIDGLGVGDIGNIVLRDRRLLSQDGILIVVITLDKQKKQLISGPEIITRGFVYVRESEELIVKATEMVKGIVKEQTENSIVEWSTLKQSMRDVLNQFL

pLDDT: mean 83.7, std 12.23, range [38.5, 95.56]